Protein AF-A0A959SSU4-F1 (afdb_monomer_lite)

Structure (mmCIF, N/CA/C/O backbone):
data_AF-A0A959SSU4-F1
#
_entry.id   AF-A0A959SSU4-F1
#
loop_
_atom_site.group_PDB
_atom_site.id
_atom_site.type_symbol
_atom_site.label_atom_id
_atom_site.label_alt_id
_atom_site.label_comp_id
_atom_site.label_asym_id
_atom_site.label_entity_id
_atom_site.label_seq_id
_atom_site.pdbx_PDB_ins_code
_atom_site.Cartn_x
_atom_site.Cartn_y
_atom_site.Cartn_z
_atom_site.occupancy
_atom_site.B_iso_or_equiv
_atom_site.auth_seq_id
_atom_site.auth_comp_id
_atom_site.auth_asym_id
_atom_site.auth_atom_id
_atom_site.pdbx_PDB_model_num
ATOM 1 N N . LEU A 1 1 ? 5.690 3.329 11.549 1.00 82.69 1 LEU A N 1
ATOM 2 C CA . LEU A 1 1 ? 6.516 4.274 10.762 1.00 82.69 1 LEU A CA 1
ATOM 3 C C . LEU A 1 1 ? 6.218 5.696 11.199 1.00 82.69 1 LEU A C 1
ATOM 5 O O . LEU A 1 1 ? 5.094 6.138 11.010 1.00 82.69 1 LEU A O 1
ATOM 9 N N . VAL A 1 2 ? 7.199 6.376 11.797 1.00 89.31 2 VAL A N 1
ATOM 10 C CA . VAL A 1 2 ? 7.061 7.749 12.336 1.00 89.31 2 VAL A CA 1
ATOM 11 C C . VAL A 1 2 ? 7.658 8.831 11.428 1.00 89.31 2 VAL A C 1
ATOM 13 O O . VAL A 1 2 ? 7.476 10.021 11.675 1.00 89.31 2 VAL A O 1
ATOM 16 N N . ASN A 1 3 ? 8.327 8.418 10.354 1.00 93.19 3 ASN A N 1
ATOM 17 C CA . ASN A 1 3 ? 8.917 9.290 9.346 1.00 93.19 3 ASN A CA 1
ATOM 18 C C . ASN A 1 3 ? 8.310 8.991 7.979 1.00 93.19 3 ASN A C 1
ATOM 20 O O . ASN A 1 3 ? 7.807 7.888 7.745 1.00 93.19 3 ASN A O 1
ATOM 24 N N . ASP A 1 4 ? 8.396 9.972 7.088 1.00 97.50 4 ASP A N 1
ATOM 25 C CA . ASP A 1 4 ? 8.087 9.763 5.682 1.00 97.50 4 ASP A CA 1
ATOM 26 C C . ASP A 1 4 ? 9.178 8.897 5.062 1.00 97.50 4 ASP A C 1
ATOM 28 O O . ASP A 1 4 ? 10.367 9.178 5.212 1.00 97.50 4 ASP A O 1
ATOM 32 N N . VAL A 1 5 ? 8.778 7.827 4.381 1.00 97.69 5 VAL A N 1
ATOM 33 C CA . VAL A 1 5 ? 9.722 6.869 3.802 1.00 97.69 5 VAL A CA 1
ATOM 34 C C . VAL A 1 5 ? 9.263 6.399 2.429 1.00 97.69 5 VAL A C 1
ATOM 36 O O . VAL A 1 5 ? 8.078 6.425 2.080 1.00 97.69 5 VAL A O 1
ATOM 39 N N . ARG A 1 6 ? 10.236 5.945 1.644 1.00 97.62 6 ARG A N 1
ATOM 40 C CA . ARG A 1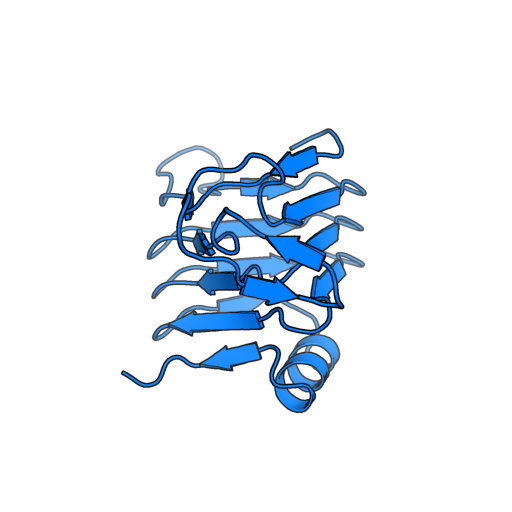 6 ? 10.034 5.269 0.367 1.00 97.62 6 ARG A CA 1
ATOM 41 C C . ARG A 1 6 ? 10.579 3.857 0.486 1.00 97.62 6 ARG A C 1
ATOM 43 O O . ARG A 1 6 ? 11.732 3.684 0.866 1.00 97.62 6 ARG A O 1
ATOM 50 N N . TRP A 1 7 ? 9.758 2.877 0.141 1.00 97.81 7 TRP A N 1
ATOM 51 C CA . TRP A 1 7 ? 10.145 1.478 0.066 1.00 97.81 7 TRP A CA 1
ATOM 52 C C . TRP A 1 7 ? 10.042 0.981 -1.372 1.00 97.81 7 TRP A C 1
ATOM 54 O O . TRP A 1 7 ? 9.069 1.267 -2.073 1.00 97.81 7 TRP A O 1
ATOM 64 N N . CYS A 1 8 ? 11.056 0.233 -1.794 1.00 96.06 8 CYS A N 1
ATOM 65 C CA . CYS A 1 8 ? 11.122 -0.397 -3.104 1.00 96.06 8 CYS A CA 1
ATOM 66 C C . CYS A 1 8 ? 11.873 -1.728 -3.009 1.00 96.06 8 CYS A C 1
ATOM 68 O O . CYS A 1 8 ? 12.952 -1.779 -2.419 1.00 96.06 8 CYS A O 1
ATOM 70 N N . ALA A 1 9 ? 11.305 -2.781 -3.585 1.00 94.12 9 ALA A N 1
ATOM 71 C CA . ALA A 1 9 ? 11.906 -4.106 -3.730 1.00 94.12 9 ALA A CA 1
ATOM 72 C C . ALA A 1 9 ? 11.045 -4.926 -4.698 1.00 94.12 9 ALA A C 1
ATOM 74 O O . ALA A 1 9 ? 9.880 -4.599 -4.892 1.00 94.12 9 ALA A O 1
ATOM 75 N N . ASP A 1 10 ? 11.559 -6.030 -5.238 1.00 91.75 10 ASP A N 1
ATOM 76 C CA . ASP A 1 10 ? 10.747 -6.949 -6.050 1.00 91.75 10 ASP A CA 1
ATOM 77 C C . ASP A 1 10 ? 9.486 -7.409 -5.291 1.00 91.75 10 ASP A C 1
ATOM 79 O O . ASP A 1 10 ? 8.383 -7.451 -5.841 1.00 91.75 10 ASP A O 1
ATOM 83 N N . SER A 1 11 ? 9.639 -7.690 -3.994 1.00 95.56 11 SER A N 1
ATOM 84 C CA . SER A 1 11 ? 8.546 -8.012 -3.082 1.00 95.56 11 SER A CA 1
ATOM 85 C C . SER A 1 11 ? 8.834 -7.488 -1.677 1.00 95.56 11 SER A C 1
ATOM 87 O O . SER A 1 11 ? 9.952 -7.598 -1.175 1.00 95.56 11 SER A O 1
ATOM 89 N N . ILE A 1 12 ? 7.811 -6.938 -1.029 1.00 98.06 12 ILE A N 1
ATOM 90 C CA . ILE A 1 12 ? 7.819 -6.557 0.384 1.00 98.06 12 ILE A CA 1
ATOM 91 C C . ILE A 1 12 ? 6.643 -7.272 1.035 1.00 98.06 12 ILE A C 1
ATOM 93 O O . ILE A 1 12 ? 5.495 -6.977 0.711 1.00 98.06 12 ILE A O 1
ATOM 97 N N . VAL A 1 13 ? 6.919 -8.187 1.963 1.00 98.25 13 VAL A N 1
ATOM 98 C CA . VAL A 1 13 ? 5.890 -9.000 2.623 1.00 98.25 13 VAL A CA 1
ATOM 99 C C . VAL A 1 13 ? 5.756 -8.587 4.080 1.00 98.25 13 VAL A C 1
ATOM 101 O O . VAL A 1 13 ? 6.720 -8.631 4.841 1.00 98.25 13 VAL A O 1
ATOM 104 N N . LEU A 1 14 ? 4.543 -8.209 4.472 1.00 97.19 14 LEU A N 1
ATOM 105 C CA . LEU A 1 14 ? 4.162 -7.948 5.852 1.00 97.19 14 LEU A CA 1
ATOM 106 C C . LEU A 1 14 ? 3.510 -9.206 6.444 1.00 97.19 14 LEU A C 1
ATOM 108 O O . LEU A 1 14 ? 2.379 -9.528 6.060 1.00 97.19 14 LEU A O 1
ATOM 112 N N . PRO A 1 15 ? 4.195 -9.936 7.345 1.00 96.00 15 PRO A N 1
ATOM 113 C CA . PRO A 1 15 ? 3.653 -11.145 7.954 1.00 96.00 15 PRO A CA 1
ATOM 114 C C . PRO A 1 15 ? 2.607 -10.811 9.020 1.00 96.00 15 PRO A C 1
ATOM 116 O O . PRO A 1 15 ? 2.613 -9.726 9.602 1.00 96.00 15 PRO A O 1
ATOM 119 N N . ALA A 1 16 ? 1.735 -11.768 9.333 1.00 93.69 16 ALA A N 1
ATOM 120 C CA . ALA A 1 16 ? 0.868 -11.649 10.499 1.00 93.69 16 ALA A CA 1
ATOM 121 C C . ALA A 1 16 ? 1.722 -11.663 11.776 1.00 93.69 16 ALA A C 1
ATOM 123 O O . ALA A 1 16 ? 2.507 -12.587 11.997 1.00 93.69 16 ALA A O 1
ATOM 124 N N . LEU A 1 17 ? 1.571 -10.642 12.621 1.00 90.75 17 LEU A N 1
ATOM 125 C CA . LEU A 1 17 ? 2.301 -10.546 13.882 1.00 90.75 17 LEU A CA 1
ATOM 126 C C . LEU A 1 17 ? 1.411 -10.998 15.040 1.00 90.75 17 LEU A C 1
ATOM 128 O O . LEU A 1 17 ? 0.313 -10.482 15.237 1.00 90.75 17 LEU A O 1
ATOM 132 N N . ARG A 1 18 ? 1.912 -11.942 15.839 1.00 71.31 18 ARG A N 1
ATOM 133 C CA . ARG A 1 18 ? 1.297 -12.365 17.103 1.00 71.31 18 ARG A CA 1
ATOM 134 C C . ARG A 1 18 ? 1.971 -11.577 18.235 1.00 71.31 18 ARG A C 1
ATOM 136 O O . ARG A 1 18 ? 3.078 -11.916 18.632 1.00 71.31 18 ARG A O 1
ATOM 143 N N . GLY A 1 19 ? 1.368 -10.476 18.694 1.00 65.38 19 GLY A N 1
ATOM 144 C CA . GLY A 1 19 ? 1.968 -9.589 19.710 1.00 65.38 19 GLY A CA 1
ATOM 145 C C . GLY A 1 19 ? 1.195 -8.282 19.939 1.00 65.38 19 GLY A C 1
ATOM 146 O O . GLY A 1 19 ? 0.111 -8.104 19.386 1.00 65.38 19 GLY A O 1
ATOM 147 N N . TYR A 1 20 ? 1.732 -7.360 20.757 1.00 48.59 20 TYR A N 1
ATOM 148 C CA . TYR A 1 20 ? 1.047 -6.116 21.163 1.00 48.59 20 TYR A CA 1
ATOM 149 C C . TYR A 1 20 ? 0.549 -5.310 19.947 1.00 48.59 20 TYR A C 1
ATOM 151 O O . TYR A 1 20 ? 1.332 -4.878 19.104 1.00 48.59 20 TYR A O 1
ATOM 159 N N . ARG A 1 21 ? -0.780 -5.128 19.879 1.00 65.94 21 ARG A N 1
ATOM 160 C CA . ARG A 1 21 ? -1.587 -4.537 18.785 1.00 65.94 21 ARG A CA 1
ATOM 161 C C . ARG A 1 21 ? -1.718 -5.341 17.481 1.00 65.94 21 ARG A C 1
ATOM 163 O O . ARG A 1 21 ? -2.452 -4.887 16.608 1.00 65.94 21 ARG A O 1
ATOM 170 N N . GLY A 1 22 ? -1.059 -6.495 17.328 1.00 80.31 22 GLY A N 1
ATOM 171 C CA . GLY A 1 22 ? -1.278 -7.455 16.224 1.00 80.31 22 GLY A CA 1
ATOM 172 C C . GLY A 1 22 ? -1.124 -6.901 14.798 1.00 80.31 22 GLY A C 1
ATOM 173 O O . GLY A 1 22 ? -1.555 -7.524 13.831 1.00 80.31 22 GLY A O 1
ATOM 174 N N . THR A 1 23 ? -0.541 -5.710 14.653 1.00 91.31 23 THR A N 1
ATOM 175 C CA . THR A 1 23 ? -0.504 -4.965 13.394 1.00 91.31 23 THR A CA 1
ATOM 176 C C . THR A 1 23 ? 0.872 -5.125 12.759 1.00 91.31 23 THR A C 1
ATOM 178 O O . THR A 1 23 ? 1.874 -4.751 13.362 1.00 91.31 23 THR A O 1
ATOM 181 N N . ALA A 1 24 ? 0.923 -5.642 11.533 1.00 94.31 24 ALA A N 1
ATOM 182 C CA . ALA A 1 24 ? 2.158 -5.843 10.777 1.00 94.31 24 ALA A CA 1
ATOM 183 C C . ALA A 1 24 ? 2.815 -4.520 10.356 1.00 94.31 24 ALA A C 1
ATOM 185 O O . ALA A 1 24 ? 4.035 -4.427 10.238 1.00 94.31 24 ALA A O 1
ATOM 186 N N . LEU A 1 25 ? 2.005 -3.479 10.143 1.00 95.56 25 LEU A N 1
ATOM 187 C CA . LEU A 1 25 ? 2.477 -2.128 9.868 1.00 95.56 25 LEU A CA 1
ATOM 188 C C . LEU A 1 25 ? 1.481 -1.076 10.355 1.00 95.56 25 LEU A C 1
ATOM 190 O O . LEU A 1 25 ? 0.337 -1.039 9.904 1.00 95.56 25 LEU A O 1
ATOM 194 N N . THR A 1 26 ? 1.960 -0.146 11.176 1.00 96.69 26 THR A N 1
ATOM 195 C CA . THR A 1 26 ? 1.251 1.103 11.476 1.00 96.69 26 THR A CA 1
ATOM 196 C C . THR A 1 26 ? 1.978 2.270 10.821 1.00 96.69 26 THR A C 1
ATOM 198 O O . THR A 1 26 ? 3.152 2.523 11.118 1.00 96.69 26 THR A O 1
ATOM 201 N N . LEU A 1 27 ? 1.302 2.999 9.933 1.00 97.06 27 LEU A N 1
ATOM 202 C CA . LEU A 1 27 ? 1.779 4.283 9.421 1.00 97.06 27 LEU A CA 1
ATOM 203 C C . LEU A 1 27 ? 1.240 5.393 10.321 1.00 97.06 27 LEU A C 1
ATOM 205 O O . LEU A 1 27 ? 0.025 5.578 10.390 1.00 97.06 27 LEU A O 1
ATOM 209 N N . ALA A 1 28 ? 2.146 6.088 11.013 1.00 97.75 28 ALA A N 1
ATOM 210 C CA . ALA A 1 28 ? 1.776 7.054 12.036 1.00 97.75 28 ALA A CA 1
ATOM 211 C C . ALA A 1 28 ? 1.058 8.276 11.450 1.00 97.75 28 ALA A C 1
ATOM 213 O O . ALA A 1 28 ? 1.167 8.571 10.253 1.00 97.75 28 ALA A O 1
ATOM 214 N N . GLU A 1 29 ? 0.350 9.006 12.311 1.00 98.06 29 GLU A N 1
ATOM 215 C CA . GLU A 1 29 ? -0.425 10.177 11.914 1.00 98.06 29 GLU A CA 1
ATOM 216 C C . GLU A 1 29 ? 0.365 11.150 11.023 1.00 98.06 29 GLU A C 1
ATOM 218 O O . GLU A 1 29 ? 1.474 11.592 11.329 1.00 98.06 29 GLU A O 1
ATOM 223 N N . GLY A 1 30 ? -0.261 11.519 9.902 1.00 97.75 30 GLY A N 1
ATOM 224 C CA . GLY A 1 30 ? 0.263 12.507 8.961 1.00 97.75 30 GLY A CA 1
ATOM 225 C C . GLY A 1 30 ? 1.488 12.055 8.166 1.00 97.75 30 GLY A C 1
ATOM 226 O O . GLY A 1 30 ? 1.967 12.835 7.346 1.00 97.75 30 GLY A O 1
ATOM 227 N N . LYS A 1 31 ? 1.979 10.826 8.368 1.00 98.50 31 LYS A N 1
ATOM 228 C CA . LYS A 1 31 ? 3.156 10.303 7.670 1.00 98.50 31 LYS A CA 1
ATOM 229 C C . LYS A 1 31 ? 2.806 9.659 6.345 1.00 98.50 31 LYS A C 1
ATOM 231 O O . LYS A 1 31 ? 1.692 9.173 6.139 1.00 98.50 31 LYS A O 1
ATOM 236 N N . THR A 1 32 ? 3.784 9.648 5.451 1.00 98.69 32 THR A N 1
ATOM 237 C CA . THR A 1 32 ? 3.663 9.111 4.101 1.00 98.69 32 THR A CA 1
ATOM 238 C C . THR A 1 32 ? 4.580 7.911 3.904 1.00 98.69 32 THR A C 1
ATOM 240 O O . THR A 1 32 ? 5.795 8.015 4.048 1.00 98.69 32 THR A O 1
ATOM 243 N N . LEU A 1 33 ? 4.000 6.785 3.491 1.00 98.62 33 LEU A N 1
ATOM 244 C CA . LEU A 1 33 ? 4.734 5.655 2.931 1.00 98.62 33 LEU A CA 1
ATOM 245 C C . LEU A 1 33 ? 4.514 5.633 1.420 1.00 98.62 33 LEU A C 1
ATOM 247 O O . LEU A 1 33 ? 3.378 5.529 0.950 1.00 98.62 33 LEU A O 1
ATOM 251 N N . LYS A 1 34 ? 5.604 5.723 0.661 1.00 98.69 34 LYS A N 1
ATOM 252 C CA . LYS A 1 34 ? 5.603 5.519 -0.789 1.00 98.69 34 LYS A CA 1
ATOM 253 C C . LYS A 1 34 ? 6.097 4.113 -1.089 1.00 98.69 34 LYS A C 1
ATOM 255 O O . LYS A 1 34 ? 7.239 3.795 -0.773 1.00 98.69 34 LYS A O 1
ATOM 260 N N . ILE A 1 35 ? 5.254 3.307 -1.716 1.00 98.50 35 ILE A N 1
ATOM 261 C CA . ILE A 1 35 ? 5.658 2.062 -2.359 1.00 98.50 35 ILE A CA 1
ATOM 262 C C . ILE A 1 35 ? 5.942 2.388 -3.813 1.00 98.50 35 ILE A C 1
ATOM 264 O O . ILE A 1 35 ? 5.090 2.936 -4.520 1.00 98.50 35 ILE A O 1
ATOM 268 N N . ASP A 1 36 ? 7.162 2.101 -4.231 1.00 96.44 36 ASP A N 1
ATOM 269 C CA . ASP A 1 36 ? 7.673 2.560 -5.507 1.00 96.44 36 ASP A CA 1
ATOM 270 C C . ASP A 1 36 ? 8.575 1.515 -6.158 1.00 96.44 36 ASP A C 1
ATOM 272 O O . ASP A 1 36 ? 9.100 0.632 -5.488 1.00 96.44 36 ASP A O 1
ATOM 276 N N . ARG A 1 37 ? 8.787 1.637 -7.462 1.00 93.44 37 ARG A N 1
ATOM 277 C CA . ARG A 1 37 ? 9.700 0.816 -8.249 1.00 93.44 37 ARG A CA 1
ATOM 278 C C . ARG A 1 37 ? 11.154 1.227 -8.001 1.00 93.44 37 ARG A C 1
ATOM 280 O O . ARG A 1 37 ? 11.468 2.416 -7.879 1.00 93.44 37 ARG A O 1
ATOM 287 N N . SER A 1 38 ? 12.055 0.249 -7.905 1.00 91.25 38 SER A N 1
ATOM 288 C CA . SER A 1 38 ? 13.474 0.520 -7.643 1.00 91.25 38 SER A CA 1
ATOM 289 C C . SER A 1 38 ? 14.124 1.241 -8.826 1.00 91.25 38 SER A C 1
ATOM 291 O O . SER A 1 38 ? 13.926 0.871 -9.978 1.00 91.25 38 SER A O 1
ATOM 293 N N . GLY A 1 39 ? 14.922 2.273 -8.551 1.00 88.38 39 GLY A N 1
ATOM 294 C CA . GLY A 1 39 ? 15.737 2.921 -9.586 1.00 88.38 39 GLY A CA 1
ATOM 295 C C . GLY A 1 39 ? 17.024 2.156 -9.901 1.00 88.38 39 GLY A C 1
ATOM 296 O O . GLY A 1 39 ? 17.645 2.416 -10.926 1.00 88.38 39 GLY A O 1
ATOM 297 N N . THR A 1 40 ? 17.419 1.230 -9.027 1.00 87.31 40 THR A N 1
ATOM 298 C CA . THR A 1 40 ? 18.626 0.426 -9.200 1.00 87.31 40 THR A CA 1
ATOM 299 C C . THR A 1 40 ? 18.365 -0.655 -10.247 1.00 87.31 40 THR A C 1
ATOM 301 O O . THR A 1 40 ? 17.385 -1.391 -10.101 1.00 87.31 40 THR A O 1
ATOM 304 N N . PRO A 1 41 ? 19.208 -0.775 -11.284 1.00 84.38 41 PRO A N 1
ATOM 305 C CA . PRO A 1 41 ? 19.069 -1.830 -12.276 1.00 84.38 41 PRO A CA 1
ATOM 306 C C . PRO A 1 41 ? 19.380 -3.189 -11.641 1.00 84.38 41 PRO A C 1
ATOM 308 O O . PRO A 1 41 ? 20.494 -3.424 -11.183 1.00 84.38 41 PRO A O 1
ATOM 311 N N . THR A 1 42 ? 18.386 -4.075 -11.595 1.00 84.44 42 THR A N 1
ATOM 312 C CA . THR A 1 42 ? 18.516 -5.459 -11.101 1.00 84.44 42 THR A CA 1
ATOM 313 C C . THR A 1 42 ? 18.301 -6.497 -12.204 1.00 84.44 42 THR A C 1
ATOM 315 O O . THR A 1 42 ? 18.547 -7.681 -11.993 1.00 84.44 42 THR A O 1
ATOM 318 N N . ARG A 1 43 ? 17.879 -6.065 -13.399 1.00 80.12 43 ARG A N 1
ATOM 319 C CA . ARG A 1 43 ? 17.685 -6.884 -14.600 1.00 80.12 43 ARG A CA 1
ATOM 320 C C . ARG A 1 43 ? 18.349 -6.206 -15.793 1.00 80.12 43 ARG A C 1
ATOM 322 O O . ARG A 1 43 ? 18.123 -5.027 -16.041 1.00 80.12 43 ARG A O 1
ATOM 329 N N . MET A 1 44 ? 19.145 -6.962 -16.547 1.00 74.00 44 MET A N 1
ATOM 330 C CA . MET A 1 44 ? 19.901 -6.432 -17.694 1.00 74.00 44 MET A CA 1
ATOM 331 C C . MET A 1 44 ? 19.133 -6.510 -19.023 1.00 74.00 44 MET A C 1
ATOM 333 O O . MET A 1 44 ? 19.434 -5.750 -19.937 1.00 74.00 44 MET A O 1
ATOM 337 N N . ALA A 1 45 ? 18.140 -7.401 -19.131 1.00 68.12 45 ALA A N 1
ATOM 338 C CA . ALA A 1 45 ? 17.440 -7.694 -20.389 1.00 68.12 45 ALA A CA 1
ATOM 339 C C . ALA A 1 45 ? 15.957 -7.270 -20.416 1.00 68.12 45 ALA A C 1
ATOM 341 O O . ALA A 1 45 ? 15.346 -7.258 -21.480 1.00 68.12 45 ALA A O 1
ATOM 342 N N . GLU A 1 46 ? 15.373 -6.880 -19.281 1.00 62.88 46 GLU A N 1
ATOM 343 C CA . GLU A 1 46 ? 13.959 -6.494 -19.202 1.00 62.88 46 GLU A CA 1
ATOM 344 C C . GLU A 1 46 ? 13.828 -4.984 -19.019 1.00 62.88 46 GLU A C 1
ATOM 346 O O . GLU A 1 4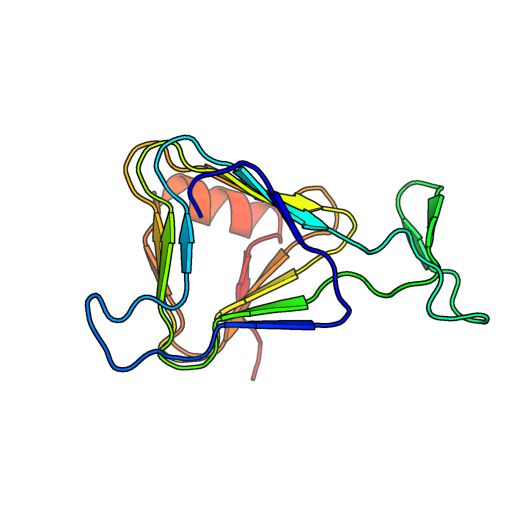6 ? 13.833 -4.473 -17.900 1.00 62.88 46 GLU A O 1
ATOM 351 N N . GLN A 1 47 ? 13.726 -4.273 -20.141 1.00 65.38 47 GLN A N 1
ATOM 352 C CA . GLN A 1 47 ? 13.359 -2.862 -20.154 1.00 65.38 47 GLN A CA 1
ATOM 353 C C . GLN A 1 47 ? 11.843 -2.743 -20.274 1.00 65.38 47 GLN A C 1
ATOM 355 O O . GLN A 1 47 ? 11.293 -2.716 -21.375 1.00 65.38 47 GLN A O 1
ATOM 360 N N . GLU A 1 48 ? 11.149 -2.633 -19.146 1.00 74.00 48 GLU A N 1
ATOM 361 C CA . GLU A 1 48 ? 9.778 -2.134 -19.197 1.00 74.00 48 GLU A CA 1
ATOM 362 C C . GLU A 1 48 ? 9.804 -0.614 -19.349 1.00 74.00 48 GLU A C 1
ATOM 364 O O . GLU A 1 48 ? 10.554 0.093 -18.669 1.00 74.00 48 GLU A O 1
ATOM 369 N N . LYS A 1 49 ? 8.958 -0.099 -20.241 1.00 74.31 49 LYS A N 1
ATOM 370 C CA . LYS A 1 49 ? 8.727 1.338 -20.376 1.00 74.31 49 LYS A CA 1
ATOM 371 C C . LYS A 1 49 ? 7.484 1.708 -19.580 1.00 74.31 49 LYS A C 1
ATOM 373 O O . LYS A 1 49 ? 6.393 1.249 -19.899 1.00 74.31 49 LYS A O 1
ATOM 378 N N . ASP A 1 50 ? 7.648 2.576 -18.591 1.00 74.06 50 ASP A N 1
ATOM 379 C CA . ASP A 1 50 ? 6.541 3.195 -17.858 1.00 74.06 50 ASP A CA 1
ATOM 380 C C . ASP A 1 50 ? 6.673 4.716 -17.966 1.00 74.06 50 ASP A C 1
ATOM 382 O O . ASP A 1 50 ? 7.728 5.278 -17.666 1.00 74.06 50 ASP A O 1
ATOM 386 N N . HIS A 1 51 ? 5.628 5.382 -18.465 1.00 71.19 51 HIS A N 1
ATOM 387 C CA . HIS A 1 51 ? 5.608 6.831 -18.713 1.00 71.19 51 HIS A CA 1
ATOM 388 C C . HIS A 1 51 ? 6.843 7.377 -19.470 1.00 71.19 51 HIS A C 1
ATOM 390 O O . HIS A 1 51 ? 7.341 8.461 -19.177 1.00 71.19 51 HIS A O 1
ATOM 396 N N . GLY A 1 52 ? 7.353 6.624 -20.451 1.00 74.69 52 GLY A N 1
ATOM 397 C CA . GLY A 1 52 ? 8.514 7.021 -21.261 1.00 74.69 52 GLY A CA 1
ATOM 398 C C . GLY A 1 52 ? 9.875 6.820 -20.582 1.00 74.69 52 GLY A C 1
ATOM 399 O O . GLY A 1 52 ? 10.903 7.038 -21.219 1.00 74.69 52 GLY A O 1
ATOM 400 N N . LYS A 1 53 ? 9.906 6.351 -19.330 1.00 82.12 53 LYS A N 1
ATOM 401 C CA . LYS A 1 53 ? 11.129 5.970 -18.621 1.00 82.12 53 LYS A CA 1
ATOM 402 C C . LYS A 1 53 ? 11.357 4.463 -18.738 1.00 82.12 53 LYS A C 1
ATOM 404 O O . LYS A 1 53 ? 10.445 3.675 -18.490 1.00 82.12 53 LYS A O 1
ATOM 409 N N . ALA A 1 54 ? 12.579 4.072 -19.097 1.00 84.31 54 ALA A N 1
ATOM 410 C CA . ALA A 1 54 ? 13.006 2.679 -19.042 1.00 84.31 54 ALA A CA 1
ATOM 411 C C . ALA A 1 54 ? 13.304 2.280 -17.593 1.00 84.31 54 ALA A C 1
ATOM 413 O O . ALA A 1 54 ? 14.003 2.996 -16.868 1.00 84.31 54 ALA A O 1
ATOM 414 N N . TRP A 1 55 ? 12.781 1.131 -17.186 1.00 86.25 55 TRP A N 1
ATOM 415 C CA . TRP A 1 55 ? 13.032 0.535 -15.885 1.00 86.25 55 TRP A CA 1
ATOM 416 C C . TRP A 1 55 ? 13.712 -0.817 -16.039 1.00 86.25 55 TRP A C 1
ATOM 418 O O . TRP A 1 55 ? 13.347 -1.606 -16.901 1.00 86.25 55 TRP A O 1
ATOM 428 N N . PHE A 1 56 ? 14.664 -1.070 -15.146 1.00 88.75 56 PHE A N 1
ATOM 429 C CA . PHE A 1 56 ? 15.513 -2.266 -15.112 1.00 88.75 56 PHE A CA 1
ATOM 430 C C . PHE A 1 56 ? 15.313 -3.071 -13.820 1.00 88.75 56 PHE A C 1
ATOM 432 O O . PHE A 1 56 ? 16.167 -3.842 -13.401 1.00 88.75 56 PHE A O 1
ATOM 439 N N . SER A 1 57 ? 14.208 -2.828 -13.131 1.00 90.12 57 SER A N 1
ATOM 440 C CA . SER A 1 57 ? 13.755 -3.529 -11.929 1.00 90.12 57 SER A CA 1
ATOM 441 C C . SER A 1 57 ? 12.265 -3.787 -12.106 1.00 90.12 57 SER A C 1
ATOM 443 O O . SER A 1 57 ? 11.643 -3.001 -12.810 1.00 90.12 57 SER A O 1
ATOM 445 N N . PRO A 1 58 ? 11.644 -4.821 -11.535 1.00 91.19 58 PRO A N 1
ATOM 446 C CA . PRO A 1 58 ? 10.193 -4.984 -11.616 1.00 91.19 58 PRO A CA 1
ATOM 447 C C . PRO A 1 58 ? 9.457 -3.947 -10.743 1.00 91.19 58 PRO A C 1
ATOM 449 O O . PRO A 1 58 ? 10.043 -3.411 -9.797 1.00 91.19 58 PRO A O 1
ATOM 452 N N . PRO A 1 59 ? 8.167 -3.664 -11.005 1.00 94.25 59 PRO A N 1
ATOM 453 C CA . PRO A 1 59 ? 7.329 -2.928 -10.062 1.00 94.25 59 PRO A CA 1
ATOM 454 C C . PRO A 1 59 ? 7.262 -3.624 -8.696 1.00 94.25 59 PRO A C 1
ATOM 456 O O . PRO A 1 59 ? 7.216 -4.853 -8.621 1.00 94.25 59 PRO A O 1
ATOM 459 N N . THR A 1 60 ? 7.213 -2.844 -7.613 1.00 96.94 60 THR A N 1
ATOM 460 C CA . THR A 1 60 ? 7.190 -3.411 -6.258 1.00 96.94 60 THR A CA 1
ATOM 461 C C . THR A 1 60 ? 5.855 -4.087 -5.974 1.00 96.94 60 THR A C 1
ATOM 463 O O . THR A 1 60 ? 4.797 -3.459 -6.083 1.00 96.94 60 THR A O 1
ATOM 466 N N . ARG A 1 61 ? 5.899 -5.344 -5.520 1.00 98.00 61 ARG A N 1
ATOM 467 C CA . ARG A 1 61 ? 4.738 -6.037 -4.947 1.00 98.00 61 ARG A CA 1
ATOM 468 C C . ARG A 1 61 ? 4.734 -5.872 -3.434 1.00 98.00 61 ARG A C 1
ATOM 470 O O . ARG A 1 61 ? 5.551 -6.461 -2.733 1.00 98.00 61 ARG A O 1
ATOM 477 N N . PHE A 1 62 ? 3.811 -5.072 -2.921 1.00 98.62 62 PHE A N 1
ATOM 478 C CA . PHE A 1 62 ? 3.615 -4.888 -1.490 1.00 98.62 62 PHE A CA 1
ATOM 479 C C . PHE A 1 62 ? 2.504 -5.811 -0.999 1.00 98.62 62 PHE A C 1
ATOM 481 O O . PHE A 1 62 ? 1.349 -5.678 -1.393 1.00 98.62 62 PHE A O 1
ATOM 488 N N . ILE A 1 63 ? 2.858 -6.783 -0.168 1.00 98.75 63 ILE A N 1
ATOM 489 C CA . ILE A 1 63 ? 2.000 -7.902 0.205 1.00 98.75 63 ILE A CA 1
ATOM 490 C C . ILE A 1 63 ? 1.673 -7.805 1.689 1.00 98.75 63 ILE A C 1
ATOM 492 O O . ILE A 1 63 ? 2.564 -7.819 2.536 1.00 98.75 63 ILE A O 1
ATOM 496 N N . VAL A 1 64 ? 0.385 -7.767 2.008 1.00 98.31 64 VAL A N 1
ATOM 497 C CA . VAL A 1 64 ? -0.123 -7.997 3.359 1.00 98.31 64 VAL A CA 1
ATOM 498 C C . VAL A 1 64 ? -0.548 -9.456 3.418 1.00 98.31 64 VAL A C 1
ATOM 500 O O . VAL A 1 64 ? -1.513 -9.846 2.759 1.00 98.31 64 VAL A O 1
ATOM 503 N N . ALA A 1 65 ? 0.232 -10.266 4.135 1.00 97.75 65 ALA A N 1
ATOM 504 C CA . ALA A 1 65 ? 0.048 -11.710 4.190 1.00 97.75 65 ALA A CA 1
ATOM 505 C C . ALA A 1 65 ? -1.290 -12.094 4.838 1.00 97.75 65 ALA A C 1
ATOM 507 O O . ALA A 1 65 ? -1.955 -11.273 5.474 1.00 97.75 65 ALA A O 1
ATOM 508 N N . ALA A 1 66 ? -1.676 -13.362 4.692 1.00 96.56 66 ALA A N 1
ATOM 509 C CA . ALA A 1 66 ? -2.933 -13.858 5.232 1.00 96.56 66 ALA A CA 1
ATOM 510 C C . ALA A 1 66 ? -3.059 -13.576 6.741 1.00 96.56 66 ALA A C 1
ATOM 512 O O . ALA A 1 66 ? -2.120 -13.797 7.508 1.00 96.56 66 ALA A O 1
ATOM 513 N N . GLY A 1 67 ? -4.213 -13.045 7.150 1.00 95.44 67 GLY A N 1
ATOM 514 C CA . GLY A 1 67 ? -4.488 -12.651 8.537 1.00 95.44 67 GLY A CA 1
ATOM 515 C C . GLY A 1 67 ? -3.685 -11.454 9.068 1.00 95.44 67 GLY A C 1
ATOM 516 O O . GLY A 1 67 ? -3.837 -11.101 10.236 1.00 95.44 67 GLY A O 1
ATOM 517 N N . ALA A 1 68 ? -2.822 -10.824 8.264 1.00 96.75 68 ALA A N 1
ATOM 518 C CA . ALA A 1 68 ? -2.042 -9.670 8.699 1.00 96.75 68 ALA A CA 1
ATOM 519 C C . ALA A 1 68 ? -2.862 -8.373 8.633 1.00 96.75 68 ALA A C 1
ATOM 521 O O . ALA A 1 68 ? -3.746 -8.204 7.791 1.00 96.75 68 ALA A O 1
ATOM 522 N N . GLN A 1 69 ? -2.534 -7.423 9.506 1.00 96.62 69 GLN A N 1
ATOM 523 C CA . GLN A 1 69 ? -3.222 -6.137 9.582 1.00 96.62 69 GLN A CA 1
ATOM 524 C C . GLN A 1 69 ? -2.270 -4.972 9.307 1.00 96.62 69 GLN A C 1
ATOM 526 O O . GLN A 1 69 ? -1.155 -4.926 9.828 1.00 96.62 69 GLN A O 1
ATOM 531 N N . VAL A 1 70 ? -2.740 -3.995 8.533 1.00 97.38 70 VAL A N 1
ATOM 532 C CA . VAL A 1 70 ? -2.084 -2.701 8.314 1.00 97.38 70 VAL A CA 1
ATOM 533 C C . VAL A 1 70 ? -3.018 -1.583 8.754 1.00 97.38 70 VAL A C 1
ATOM 535 O O . VAL A 1 70 ? -4.199 -1.577 8.406 1.00 97.38 70 VAL A O 1
ATOM 538 N N . VAL A 1 71 ? -2.485 -0.610 9.492 1.00 97.62 71 VAL A N 1
ATOM 539 C CA . VAL A 1 71 ? -3.229 0.566 9.957 1.00 97.62 71 VAL A CA 1
ATOM 540 C C . VAL A 1 71 ? -2.601 1.834 9.391 1.00 97.62 71 VAL A C 1
ATOM 542 O O . VAL A 1 71 ? -1.410 2.092 9.571 1.00 97.62 71 VAL A O 1
ATOM 545 N N . LEU A 1 72 ? -3.420 2.647 8.725 1.00 98.19 72 LEU A N 1
ATOM 546 C CA . LEU A 1 72 ? -3.090 4.025 8.377 1.00 98.19 72 LEU A CA 1
ATOM 547 C C . LEU A 1 72 ? -3.774 4.944 9.386 1.00 98.19 72 LEU A C 1
ATOM 549 O O . LEU A 1 72 ? -4.996 5.113 9.335 1.00 98.19 72 LEU A O 1
ATOM 553 N N . GLU A 1 73 ? -2.989 5.532 10.286 1.00 98.06 73 GLU A N 1
ATOM 554 C CA . GLU A 1 73 ? -3.506 6.459 11.289 1.00 98.06 73 GLU A CA 1
ATOM 555 C C . GLU A 1 73 ? -4.052 7.744 10.649 1.00 98.06 73 GLU A C 1
ATOM 557 O O . GLU A 1 73 ? -3.943 7.998 9.441 1.00 98.06 73 GLU A O 1
ATOM 562 N N . ARG A 1 74 ? -4.677 8.588 11.471 1.00 98.06 74 ARG A N 1
ATOM 563 C CA . ARG A 1 74 ? -5.250 9.868 11.053 1.00 98.06 74 ARG A CA 1
ATOM 564 C C . ARG A 1 74 ? -4.322 10.639 10.104 1.00 98.06 74 ARG A C 1
ATOM 566 O O . ARG A 1 74 ? -3.151 10.850 10.383 1.00 98.06 74 ARG A O 1
ATOM 573 N N . LYS A 1 75 ? -4.856 11.106 8.969 1.00 98.19 75 LYS A N 1
ATOM 574 C CA . LYS A 1 75 ? -4.115 11.853 7.919 1.00 98.19 75 LYS A CA 1
ATOM 575 C C . LYS A 1 75 ? -2.908 11.128 7.291 1.00 98.19 75 LYS A C 1
ATOM 577 O O . LYS A 1 75 ? -2.286 11.723 6.413 1.00 98.19 75 LYS A O 1
ATOM 582 N N . ALA A 1 76 ? -2.587 9.895 7.681 1.00 98.56 76 ALA A N 1
ATOM 583 C CA . ALA A 1 76 ? -1.505 9.131 7.075 1.00 98.56 76 ALA A CA 1
ATOM 584 C C . ALA A 1 76 ? -1.781 8.874 5.586 1.00 98.56 76 ALA A C 1
ATOM 586 O O . ALA A 1 76 ? -2.938 8.848 5.147 1.00 98.56 76 ALA A O 1
ATOM 587 N N . LYS A 1 77 ? -0.726 8.694 4.793 1.00 98.62 77 LYS A N 1
ATOM 588 C CA . LYS A 1 77 ? -0.816 8.528 3.341 1.00 98.62 77 LYS A CA 1
ATOM 589 C C . LYS A 1 77 ? -0.026 7.310 2.872 1.00 98.62 77 LYS A C 1
ATOM 591 O O . LYS A 1 77 ? 1.195 7.297 2.952 1.00 98.62 77 LYS A O 1
ATOM 596 N N . LEU A 1 78 ? -0.717 6.334 2.292 1.00 98.56 78 LEU A N 1
ATOM 597 C CA . LEU A 1 78 ? -0.086 5.272 1.509 1.00 98.56 78 LEU A CA 1
ATOM 598 C C . LEU A 1 78 ? -0.165 5.635 0.023 1.00 98.56 78 LEU A C 1
ATOM 600 O O . LEU A 1 78 ? -1.257 5.899 -0.489 1.00 98.56 78 LEU A O 1
ATOM 604 N N . GLN A 1 79 ? 0.979 5.667 -0.659 1.00 98.56 79 GLN A N 1
ATOM 605 C CA . GLN A 1 79 ? 1.059 5.910 -2.101 1.00 98.56 79 GLN A CA 1
ATOM 606 C C . GLN A 1 79 ? 1.629 4.696 -2.830 1.00 98.56 79 GLN A C 1
ATOM 608 O O . GLN A 1 79 ? 2.667 4.191 -2.413 1.00 98.56 79 GLN A O 1
ATOM 613 N N . LEU A 1 80 ? 1.000 4.285 -3.934 1.00 98.31 80 LEU A N 1
ATOM 614 C CA . LEU A 1 80 ? 1.587 3.335 -4.886 1.00 98.31 80 LEU A CA 1
ATOM 615 C C . LEU A 1 80 ? 1.983 4.070 -6.168 1.00 98.31 80 LEU A C 1
ATOM 617 O O . LEU A 1 80 ? 1.147 4.762 -6.763 1.00 98.31 80 LEU A O 1
ATOM 621 N N . LEU A 1 81 ? 3.230 3.888 -6.600 1.00 96.56 81 LEU A N 1
ATOM 622 C CA . LEU A 1 81 ? 3.840 4.563 -7.749 1.00 96.56 81 LEU A CA 1
ATOM 623 C C . LEU A 1 81 ? 4.405 3.560 -8.771 1.00 96.56 81 LEU A C 1
ATOM 625 O O . LEU A 1 81 ? 4.714 2.422 -8.420 1.00 96.56 81 LEU A O 1
ATOM 629 N N . HIS A 1 82 ? 4.542 4.003 -10.026 1.00 94.81 82 HIS A N 1
ATOM 630 C CA . HIS A 1 82 ? 5.254 3.315 -11.120 1.00 94.81 82 HIS A CA 1
ATOM 631 C C . HIS A 1 82 ? 4.928 1.817 -11.262 1.00 94.81 82 HIS A C 1
ATOM 633 O O . HIS A 1 82 ? 5.802 0.955 -11.163 1.00 94.81 82 HIS A O 1
ATOM 639 N N . GLY A 1 83 ? 3.639 1.504 -11.416 1.00 94.19 83 GLY A N 1
ATOM 640 C CA . GLY A 1 83 ? 3.151 0.130 -11.587 1.00 94.19 83 GLY A CA 1
ATOM 641 C C . GLY A 1 83 ? 3.160 -0.741 -10.325 1.00 94.19 83 GLY A C 1
ATOM 642 O O . GLY A 1 83 ? 2.763 -1.896 -10.401 1.00 94.19 83 GLY A O 1
ATOM 643 N N . SER A 1 84 ? 3.596 -0.223 -9.169 1.00 96.94 84 SER A N 1
ATOM 644 C CA . SER A 1 84 ? 3.609 -0.994 -7.919 1.00 96.94 84 SER A CA 1
ATOM 645 C C . SER A 1 84 ? 2.201 -1.424 -7.496 1.00 96.94 84 SER A C 1
ATOM 647 O O . SER A 1 84 ? 1.216 -0.712 -7.720 1.00 96.94 84 SER A O 1
ATOM 649 N N . GLU A 1 85 ? 2.111 -2.568 -6.826 1.00 98.19 85 GLU A N 1
ATOM 650 C CA . GLU A 1 85 ? 0.845 -3.211 -6.471 1.00 98.19 85 GLU 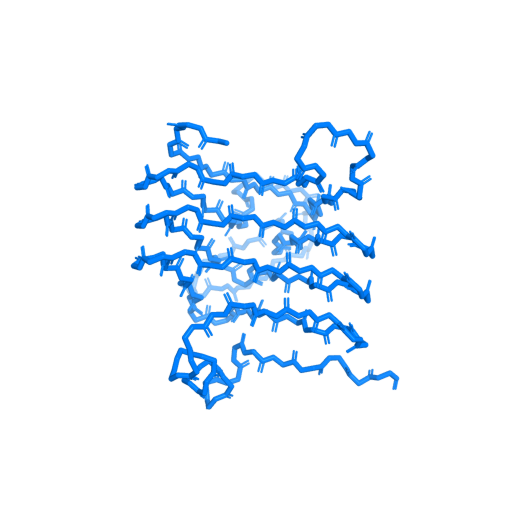A CA 1
ATOM 651 C C . GLU A 1 85 ? 0.751 -3.465 -4.967 1.00 98.19 85 GLU A C 1
ATOM 653 O O . GLU A 1 85 ? 1.745 -3.781 -4.316 1.00 98.19 85 GLU A O 1
ATOM 658 N N . LEU A 1 86 ? -0.459 -3.345 -4.414 1.00 98.62 86 LEU A N 1
ATOM 659 C CA . LEU A 1 86 ? -0.778 -3.759 -3.047 1.00 98.62 86 LEU A CA 1
ATOM 660 C C . LEU A 1 86 ? -1.655 -5.007 -3.087 1.00 98.62 86 LEU A C 1
ATOM 662 O O . LEU A 1 86 ? -2.783 -4.945 -3.564 1.00 98.62 86 LEU A O 1
ATOM 666 N N . HIS A 1 87 ? -1.173 -6.114 -2.539 1.00 98.69 87 HIS A N 1
ATOM 667 C CA . HIS A 1 87 ? -1.929 -7.353 -2.407 1.00 98.69 87 HIS A CA 1
ATOM 668 C C . HIS A 1 87 ? -2.376 -7.531 -0.963 1.00 98.69 87 HIS A C 1
ATOM 670 O O . HIS A 1 87 ? -1.545 -7.573 -0.057 1.00 98.69 87 HIS A O 1
ATOM 676 N N . LEU A 1 88 ? -3.683 -7.668 -0.759 1.00 98.50 88 LEU A N 1
ATOM 677 C CA . LEU A 1 88 ? -4.259 -8.074 0.517 1.00 98.50 88 LEU A CA 1
ATOM 678 C C . LEU A 1 88 ? -4.675 -9.541 0.403 1.00 98.50 88 LEU A C 1
ATOM 680 O O . LEU A 1 88 ? -5.605 -9.855 -0.341 1.00 98.50 88 LEU A O 1
ATOM 684 N N . TYR A 1 89 ? -3.959 -10.430 1.094 1.00 98.00 89 TYR A N 1
ATOM 685 C CA . TYR A 1 89 ? -4.234 -11.871 1.092 1.00 98.00 89 TYR A CA 1
ATOM 686 C C . TYR A 1 89 ? -5.405 -12.248 2.017 1.00 98.00 89 TYR A C 1
ATOM 688 O O . TYR A 1 89 ? -5.818 -11.419 2.833 1.00 98.00 89 TYR A O 1
ATOM 696 N N . PRO A 1 90 ? -5.959 -13.472 1.925 1.00 97.81 90 PRO A N 1
ATOM 697 C CA . PRO A 1 90 ? -7.146 -13.862 2.684 1.00 97.81 90 PRO A CA 1
ATOM 698 C C . PRO A 1 90 ? -7.044 -13.563 4.187 1.00 97.81 90 PRO A C 1
ATOM 700 O O . PRO A 1 90 ? -6.016 -13.781 4.826 1.00 97.81 90 PRO A O 1
ATOM 703 N N . GLY A 1 91 ? -8.112 -13.009 4.753 1.00 96.62 91 GLY A N 1
ATOM 704 C CA . GLY A 1 91 ? -8.202 -12.606 6.156 1.00 96.62 91 GLY A CA 1
ATOM 705 C C . GLY A 1 91 ? -7.365 -11.383 6.537 1.00 96.62 91 GLY A C 1
ATOM 706 O O . GLY A 1 91 ? -7.415 -10.964 7.689 1.00 96.62 91 GLY A O 1
ATOM 707 N N . SER A 1 92 ? -6.594 -10.804 5.611 1.00 97.69 92 SER A N 1
ATOM 708 C CA . SER A 1 92 ? -5.853 -9.572 5.884 1.00 97.69 92 SER A CA 1
ATOM 709 C C . SER A 1 92 ? -6.756 -8.342 5.890 1.00 97.69 92 SER A C 1
ATOM 711 O O . SER A 1 92 ? -7.815 -8.314 5.253 1.00 97.69 92 SER A O 1
ATOM 713 N N . VAL A 1 93 ? -6.319 -7.304 6.605 1.00 97.50 93 VAL A N 1
ATOM 714 C CA . VAL A 1 93 ? -7.086 -6.066 6.779 1.00 97.50 93 VAL A CA 1
ATOM 715 C C . VAL A 1 93 ? -6.207 -4.842 6.552 1.00 97.50 93 VAL A C 1
ATOM 717 O O . VAL A 1 93 ? -5.194 -4.654 7.226 1.00 97.50 93 VAL A O 1
ATOM 720 N N . LEU A 1 94 ? -6.641 -3.951 5.658 1.00 98.19 94 LEU A N 1
ATOM 721 C CA . LEU A 1 94 ? -6.159 -2.571 5.593 1.00 98.19 94 LEU A CA 1
ATOM 722 C C . LEU A 1 94 ? -7.180 -1.639 6.252 1.00 98.19 94 LEU A C 1
ATOM 724 O O . LEU A 1 94 ? -8.251 -1.392 5.696 1.00 98.19 94 LEU A O 1
ATOM 728 N N . ARG A 1 95 ? -6.828 -1.072 7.408 1.00 98.06 95 ARG A N 1
ATOM 729 C CA . ARG A 1 95 ? -7.660 -0.110 8.140 1.00 98.06 95 ARG A CA 1
ATOM 730 C C . ARG A 1 95 ? -7.202 1.320 7.899 1.00 98.06 95 ARG A C 1
ATOM 732 O O . ARG A 1 95 ? -6.034 1.649 8.098 1.00 98.06 95 ARG A O 1
ATOM 739 N N . MET A 1 96 ? -8.135 2.185 7.510 1.00 98.25 96 MET A N 1
ATOM 740 C CA . MET A 1 96 ? -7.883 3.605 7.280 1.00 98.25 96 MET A CA 1
ATOM 741 C C . MET A 1 96 ? -8.635 4.472 8.287 1.00 98.25 96 MET A C 1
ATOM 743 O O . MET A 1 96 ? -9.864 4.542 8.274 1.00 98.25 96 MET A O 1
ATOM 747 N N . GLU A 1 97 ? -7.900 5.211 9.113 1.00 97.75 97 GLU A N 1
ATOM 748 C CA . GLU A 1 97 ? -8.499 6.152 10.053 1.00 97.75 97 GLU A CA 1
ATOM 749 C C . GLU A 1 97 ? -8.965 7.464 9.390 1.00 97.75 97 GLU A C 1
ATOM 751 O O . GLU A 1 97 ? -8.864 7.707 8.179 1.00 97.75 97 GLU A O 1
ATOM 756 N N . LYS A 1 98 ? -9.511 8.370 10.211 1.00 97.12 98 LYS A N 1
ATOM 757 C CA . LYS A 1 98 ? -10.055 9.659 9.775 1.00 97.12 98 LYS A CA 1
ATOM 758 C C . LYS A 1 98 ? -9.037 10.431 8.931 1.00 97.12 98 LYS A C 1
ATOM 760 O O . LYS A 1 98 ? -7.930 10.732 9.359 1.00 97.12 98 LYS A O 1
ATOM 765 N N . LYS A 1 99 ? -9.458 10.842 7.732 1.00 97.19 99 LYS A N 1
ATOM 766 C CA . LYS A 1 99 ? -8.640 11.621 6.779 1.00 97.19 99 LYS A CA 1
ATOM 767 C C . LYS A 1 99 ? -7.371 10.900 6.285 1.00 97.19 99 LYS A C 1
ATOM 769 O O . LYS A 1 99 ? -6.609 11.545 5.567 1.00 97.19 99 LYS A O 1
ATOM 774 N N . ALA A 1 100 ? -7.156 9.622 6.608 1.00 98.25 100 ALA A N 1
ATOM 775 C CA . ALA A 1 100 ? -6.117 8.828 5.964 1.00 98.25 100 ALA A CA 1
ATOM 776 C C . ALA A 1 100 ? -6.370 8.756 4.450 1.00 98.25 100 ALA A C 1
ATOM 778 O O . ALA A 1 100 ? -7.511 8.861 3.979 1.00 98.25 100 ALA A O 1
ATOM 779 N N . LYS A 1 101 ? -5.296 8.623 3.676 1.00 97.88 101 LYS A N 1
ATOM 780 C CA . LYS A 1 101 ? -5.314 8.697 2.216 1.00 97.88 101 LYS A CA 1
ATOM 781 C C . LYS A 1 101 ? -4.667 7.456 1.618 1.00 97.88 101 LYS A C 1
ATOM 783 O O . LYS A 1 101 ? -3.570 7.069 2.007 1.00 97.88 101 LYS A O 1
ATOM 788 N N . LEU A 1 102 ? -5.344 6.897 0.623 1.00 97.81 102 LEU A N 1
ATOM 789 C CA . LEU A 1 102 ? -4.809 5.877 -0.265 1.00 97.81 102 LEU A CA 1
ATOM 790 C C . LEU A 1 102 ? -4.732 6.488 -1.662 1.00 97.81 102 LEU A C 1
ATOM 792 O O . LEU A 1 102 ? -5.754 6.893 -2.223 1.00 97.81 102 LEU A O 1
ATOM 796 N N . ASP A 1 103 ? -3.517 6.613 -2.180 1.00 97.44 103 ASP A N 1
ATOM 797 C CA . ASP A 1 103 ? -3.222 7.298 -3.433 1.00 97.44 103 ASP A CA 1
ATOM 798 C C . ASP A 1 103 ? -2.556 6.325 -4.404 1.00 97.44 103 ASP A C 1
ATOM 800 O O . ASP A 1 103 ? -1.371 6.015 -4.301 1.00 97.44 103 ASP A O 1
ATOM 804 N N . LEU A 1 104 ? -3.359 5.796 -5.319 1.00 97.44 104 LEU A N 1
ATOM 805 C CA . LEU A 1 104 ? -2.908 4.866 -6.345 1.00 97.44 104 LEU A CA 1
ATOM 806 C C . LEU A 1 104 ? -2.659 5.677 -7.615 1.00 97.44 104 LEU A C 1
ATOM 808 O O . LEU A 1 104 ? -3.626 6.205 -8.171 1.00 97.44 104 LEU A O 1
ATOM 812 N N . ALA A 1 105 ? -1.402 5.828 -8.044 1.00 95.50 105 ALA A N 1
ATOM 813 C CA . ALA A 1 105 ? -1.046 6.473 -9.310 1.00 95.50 105 ALA A CA 1
ATOM 814 C C . ALA A 1 105 ? -1.669 5.770 -10.541 1.00 95.50 105 ALA A C 1
ATOM 816 O O . ALA A 1 105 ? -2.408 4.791 -10.435 1.00 95.50 105 ALA A O 1
ATOM 817 N N . ALA A 1 106 ? -1.446 6.313 -11.741 1.00 91.62 106 ALA A N 1
ATOM 818 C CA . ALA A 1 106 ? -1.775 5.577 -12.962 1.00 91.62 106 ALA A CA 1
ATOM 819 C C . ALA A 1 106 ? -0.944 4.280 -13.028 1.00 91.62 106 ALA A C 1
ATOM 821 O O . ALA A 1 106 ? 0.169 4.238 -12.510 1.00 91.62 106 ALA A O 1
ATOM 822 N N . GLY A 1 107 ? -1.519 3.212 -13.583 1.00 92.19 107 GLY A N 1
ATOM 823 C CA . GLY A 1 107 ? -0.857 1.906 -13.682 1.00 92.19 107 GLY A CA 1
ATOM 824 C C . GLY A 1 107 ? -0.748 1.106 -12.378 1.00 92.19 107 GLY A C 1
ATOM 825 O O . GLY A 1 107 ? -0.386 -0.060 -12.437 1.00 92.19 107 GLY A O 1
ATOM 826 N N . THR A 1 108 ? -1.087 1.670 -11.212 1.00 96.56 108 THR A N 1
ATOM 827 C CA . THR A 1 108 ? -1.039 0.943 -9.930 1.00 96.56 108 THR A CA 1
ATOM 828 C C . THR A 1 108 ? -2.405 0.428 -9.503 1.00 96.56 108 THR A C 1
ATOM 830 O O . THR A 1 108 ? -3.452 1.000 -9.836 1.00 96.56 108 THR A O 1
ATOM 833 N N . ARG A 1 109 ? -2.403 -0.659 -8.728 1.00 97.69 109 ARG A N 1
ATOM 834 C CA . ARG A 1 109 ? -3.630 -1.293 -8.242 1.00 97.69 109 ARG A CA 1
ATOM 835 C C . ARG A 1 109 ? -3.478 -1.899 -6.854 1.00 97.69 109 ARG A C 1
ATOM 837 O O . ARG A 1 109 ? -2.386 -2.233 -6.404 1.00 97.69 109 ARG A O 1
ATOM 844 N N . MET A 1 110 ? -4.619 -2.045 -6.197 1.00 98.44 110 MET A N 1
ATOM 845 C CA . MET A 1 110 ? -4.810 -2.858 -5.008 1.00 98.44 110 MET A CA 1
ATOM 846 C C . MET A 1 110 ? -5.630 -4.094 -5.389 1.00 98.44 110 MET A C 1
ATOM 848 O O . MET A 1 110 ? -6.690 -3.966 -6.006 1.00 98.44 110 MET A O 1
ATOM 852 N N . VAL A 1 111 ? -5.133 -5.270 -5.021 1.00 98.44 111 VAL A N 1
ATOM 853 C CA . VAL A 1 111 ? -5.713 -6.577 -5.332 1.00 98.44 111 VAL A CA 1
ATOM 854 C C . VAL A 1 111 ? -6.177 -7.227 -4.032 1.00 98.44 111 VAL A C 1
ATOM 856 O O . VAL A 1 111 ? -5.375 -7.425 -3.118 1.00 98.44 111 VAL A O 1
ATOM 859 N N . LEU A 1 112 ? -7.469 -7.541 -3.944 1.00 98.12 112 LEU A N 1
ATOM 860 C CA . LEU A 1 112 ? -8.058 -8.270 -2.819 1.00 98.12 112 LEU A CA 1
ATOM 861 C C . LEU A 1 112 ? -8.153 -9.751 -3.164 1.00 98.12 112 LEU A C 1
ATOM 863 O O . LEU A 1 112 ? -8.772 -10.097 -4.166 1.00 98.12 112 LEU A O 1
ATOM 867 N N . HIS A 1 113 ? -7.572 -10.606 -2.331 1.00 98.06 113 HIS A N 1
ATOM 868 C CA . HIS A 1 113 ? -7.627 -12.058 -2.488 1.00 98.06 113 HIS A CA 1
ATOM 869 C C . HIS A 1 113 ? -8.582 -12.649 -1.449 1.00 98.06 113 HIS A C 1
ATOM 871 O O . HIS A 1 113 ? -8.496 -12.314 -0.262 1.00 98.06 113 HIS A O 1
ATOM 877 N N . GLY A 1 114 ? -9.490 -13.524 -1.887 1.00 96.19 114 GLY A N 1
ATOM 878 C CA . GLY A 1 114 ? -10.487 -14.162 -1.028 1.00 96.19 114 GLY A CA 1
ATOM 879 C C . GLY A 1 114 ? -11.274 -13.164 -0.170 1.00 96.19 114 GLY A C 1
ATOM 880 O O . GLY A 1 114 ? -11.843 -12.190 -0.662 1.00 96.19 114 GLY A O 1
ATOM 881 N N . ASN A 1 115 ? -11.287 -13.394 1.143 1.00 96.50 115 ASN A N 1
ATOM 882 C CA . ASN A 1 115 ? -12.014 -12.585 2.126 1.00 96.50 115 ASN A CA 1
ATOM 883 C C . ASN A 1 115 ? -11.199 -11.412 2.717 1.00 96.50 115 ASN A C 1
ATOM 885 O O . ASN A 1 115 ? -11.516 -10.947 3.814 1.00 96.50 115 ASN A O 1
ATOM 889 N N . ALA A 1 116 ? -10.151 -10.941 2.032 1.00 97.75 116 ALA A N 1
ATOM 890 C CA . ALA A 1 116 ? -9.395 -9.758 2.444 1.00 97.75 116 ALA A CA 1
ATOM 891 C C . ALA A 1 116 ? -10.272 -8.494 2.523 1.00 97.75 116 AL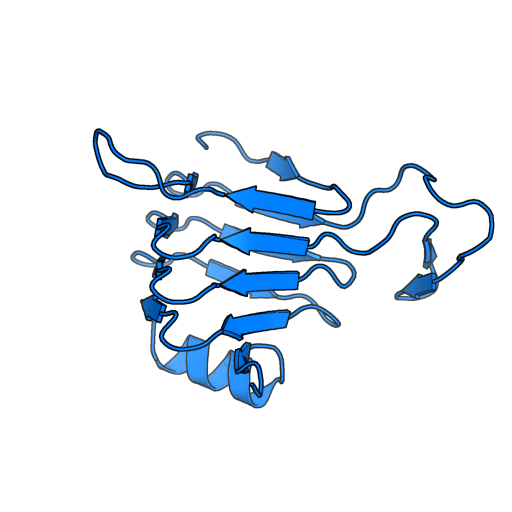A A C 1
ATOM 893 O O . ALA A 1 116 ? -11.185 -8.295 1.717 1.00 97.75 116 ALA A O 1
ATOM 894 N N . GLN A 1 117 ? -9.973 -7.600 3.470 1.00 97.25 117 GLN A N 1
ATOM 895 C CA . GLN A 1 117 ? -10.822 -6.445 3.771 1.00 97.25 117 GLN A CA 1
ATOM 896 C C . GLN A 1 117 ? -10.084 -5.109 3.692 1.00 97.25 117 GLN A C 1
ATOM 898 O O . GLN A 1 117 ? -8.915 -4.974 4.055 1.00 97.25 117 GLN A O 1
ATOM 903 N N . VAL A 1 118 ? -10.820 -4.081 3.262 1.00 97.81 118 VAL A N 1
ATOM 904 C CA . VAL A 1 118 ? -10.383 -2.683 3.319 1.00 97.81 118 VAL A CA 1
ATOM 905 C C . VAL A 1 118 ? -11.423 -1.881 4.081 1.00 97.81 118 VAL A C 1
ATOM 907 O O . VAL A 1 118 ? -12.502 -1.584 3.566 1.00 97.81 118 VAL A O 1
ATOM 910 N N . GLU A 1 119 ? -11.080 -1.491 5.301 1.00 97.88 119 GLU A N 1
ATOM 911 C CA . GLU A 1 119 ? -11.912 -0.638 6.140 1.00 97.88 119 GLU A CA 1
ATOM 912 C C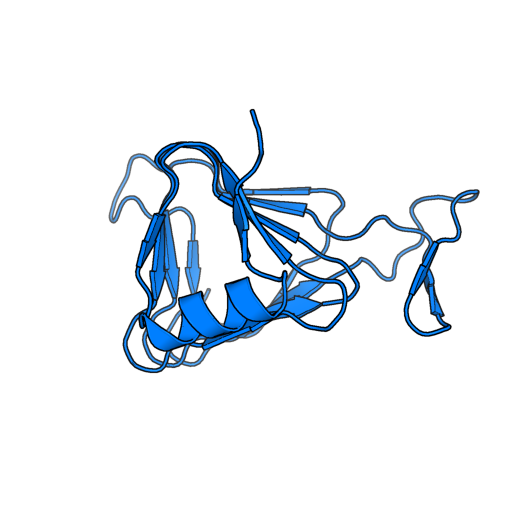 . GLU A 1 119 ? -11.616 0.830 5.798 1.00 97.88 119 GLU A C 1
ATOM 914 O O . GLU A 1 119 ? -10.739 1.479 6.374 1.00 97.88 119 GLU A O 1
ATOM 919 N N . ALA A 1 120 ? -12.327 1.351 4.798 1.00 96.75 120 ALA A N 1
ATOM 920 C CA . ALA A 1 120 ? -12.186 2.723 4.325 1.00 96.75 120 ALA A CA 1
ATOM 921 C C . ALA A 1 120 ? -13.542 3.340 3.968 1.00 96.75 120 ALA A C 1
ATOM 923 O O . ALA A 1 120 ? -14.569 2.667 3.890 1.00 96.75 120 ALA A O 1
ATOM 924 N N . LYS A 1 121 ? -13.554 4.652 3.695 1.00 95.50 121 LYS A N 1
ATOM 925 C CA . LYS A 1 121 ? -14.785 5.352 3.303 1.00 95.50 121 LYS A CA 1
ATOM 926 C C . LYS A 1 121 ? -15.396 4.724 2.034 1.00 95.50 121 LYS A C 1
ATOM 928 O O . LYS A 1 121 ? -14.685 4.622 1.029 1.00 95.50 121 LYS A O 1
ATOM 933 N N . PRO A 1 122 ? -16.710 4.426 1.994 1.00 95.56 122 PRO A N 1
ATOM 934 C CA . PRO A 1 122 ? -17.334 3.743 0.853 1.00 95.56 122 PRO A CA 1
ATOM 935 C C . PRO A 1 122 ? -17.116 4.429 -0.504 1.00 95.56 122 PRO A C 1
ATOM 937 O O . PRO A 1 122 ? -16.844 3.771 -1.509 1.00 95.56 122 PRO A O 1
ATOM 940 N N . HIS A 1 123 ? -17.162 5.767 -0.545 1.00 96.19 123 HIS A N 1
ATOM 941 C CA . HIS A 1 123 ? -16.950 6.522 -1.785 1.00 96.19 123 HIS A CA 1
ATOM 942 C C . HIS A 1 123 ? -15.523 6.385 -2.340 1.00 96.19 123 HIS A C 1
ATOM 944 O O . HIS A 1 123 ? -15.341 6.434 -3.557 1.00 96.19 123 HIS A O 1
ATOM 950 N N . LEU A 1 124 ? -14.514 6.202 -1.477 1.00 96.06 124 LEU A N 1
ATOM 951 C CA . LEU A 1 124 ? -13.136 5.961 -1.905 1.00 96.06 124 LEU A CA 1
ATOM 952 C C . LEU A 1 124 ? -13.051 4.607 -2.608 1.00 96.06 124 LEU A C 1
ATOM 954 O O . LEU A 1 124 ? -12.577 4.543 -3.739 1.00 96.06 124 LEU A O 1
ATOM 958 N N . LEU A 1 125 ? -13.585 3.553 -1.986 1.00 96.62 125 LEU A N 1
ATOM 959 C CA . LEU A 1 125 ? -13.593 2.205 -2.561 1.00 96.62 125 LEU A CA 1
ATOM 960 C C . LEU A 1 125 ? -14.350 2.168 -3.895 1.00 96.62 125 LEU A C 1
ATOM 962 O O . LEU A 1 125 ? -13.831 1.647 -4.881 1.00 96.62 125 LEU A O 1
ATOM 966 N N . LYS A 1 126 ? -15.528 2.805 -3.971 1.00 97.25 126 LYS A N 1
ATOM 967 C CA . LYS A 1 126 ? -16.296 2.942 -5.222 1.00 97.25 126 LYS A CA 1
ATOM 968 C C . LYS A 1 126 ? -15.487 3.653 -6.312 1.00 97.25 126 LYS A C 1
ATOM 970 O O . LYS A 1 126 ? -15.462 3.203 -7.456 1.00 97.25 126 LYS A O 1
ATOM 975 N N . LYS A 1 127 ? -14.791 4.741 -5.964 1.00 96.75 127 LYS A N 1
ATOM 976 C CA . LYS A 1 127 ? -13.927 5.484 -6.894 1.00 96.75 127 LYS A CA 1
ATOM 977 C C . LYS A 1 127 ? -12.762 4.631 -7.401 1.00 96.75 127 LYS A C 1
ATOM 979 O O . LYS A 1 127 ? -12.468 4.704 -8.590 1.00 96.75 127 LYS A O 1
ATOM 984 N N . LEU A 1 128 ? -12.099 3.863 -6.534 1.00 97.00 128 LEU A N 1
ATOM 985 C CA . LEU A 1 128 ? -10.973 3.008 -6.930 1.00 97.00 128 LEU A CA 1
ATOM 986 C C . LEU A 1 128 ? -11.428 1.865 -7.841 1.00 97.00 128 LEU A C 1
ATOM 988 O O . LEU A 1 128 ? -10.800 1.654 -8.875 1.00 97.00 128 LEU A O 1
ATOM 992 N N . ARG A 1 129 ? -12.557 1.213 -7.527 1.00 96.94 129 ARG A N 1
ATOM 993 C CA . ARG A 1 129 ? -13.157 0.173 -8.383 1.00 96.94 129 ARG A CA 1
ATOM 994 C C . ARG A 1 129 ? -13.522 0.711 -9.763 1.00 96.94 129 ARG A C 1
ATOM 996 O O . ARG A 1 129 ? -13.103 0.148 -10.763 1.00 96.94 129 ARG A O 1
ATOM 1003 N N . ARG A 1 130 ? -14.198 1.867 -9.831 1.00 96.88 130 ARG A N 1
ATOM 1004 C CA . ARG A 1 130 ? -14.539 2.520 -11.111 1.00 96.88 130 ARG A CA 1
ATOM 1005 C C . ARG A 1 130 ? -13.307 2.839 -11.963 1.00 96.88 130 ARG A C 1
ATOM 1007 O O . ARG A 1 130 ? -13.400 2.883 -13.180 1.00 96.88 130 ARG A O 1
ATOM 1014 N N . LYS A 1 131 ? -12.163 3.101 -11.328 1.00 96.00 131 LYS A N 1
ATOM 1015 C CA . LYS A 1 131 ? -10.891 3.367 -12.013 1.00 96.00 131 LYS A CA 1
ATOM 1016 C C . LYS A 1 131 ? -10.095 2.098 -12.348 1.00 96.00 131 LYS A C 1
ATOM 1018 O O . LYS A 1 131 ? -8.969 2.236 -12.810 1.00 96.00 131 LYS A O 1
ATOM 1023 N N . GLY A 1 132 ? -10.608 0.903 -12.043 1.00 95.94 132 GLY A N 1
ATOM 1024 C CA . GLY A 1 132 ? -9.868 -0.356 -12.186 1.00 95.94 132 GLY A CA 1
ATOM 1025 C C . GLY A 1 132 ? -8.669 -0.492 -11.238 1.00 95.94 132 GLY A C 1
ATOM 1026 O O . GLY A 1 132 ? -7.816 -1.343 -11.447 1.00 95.94 132 GLY A O 1
ATOM 1027 N N . ARG A 1 133 ? -8.573 0.350 -10.197 1.00 96.81 133 ARG A N 1
ATOM 1028 C CA . ARG A 1 133 ? -7.436 0.375 -9.250 1.00 96.81 133 ARG A CA 1
ATOM 1029 C C . ARG A 1 133 ? -7.690 -0.423 -7.977 1.00 96.81 133 ARG A C 1
ATOM 1031 O O . ARG A 1 133 ? -6.793 -0.559 -7.156 1.00 96.81 133 ARG A O 1
ATOM 1038 N N . LEU A 1 134 ? -8.915 -0.896 -7.785 1.00 97.50 134 LEU A N 1
ATOM 1039 C CA . LEU A 1 134 ? -9.260 -1.870 -6.761 1.00 97.50 134 LEU A CA 1
ATOM 1040 C C . LEU A 1 134 ? -9.954 -3.032 -7.456 1.00 97.50 134 LEU A C 1
ATOM 1042 O O . LEU A 1 134 ? -11.043 -2.841 -7.999 1.00 97.50 134 LEU A O 1
ATOM 1046 N N . VAL A 1 135 ? -9.314 -4.194 -7.436 1.00 97.12 135 VAL A N 1
ATOM 1047 C CA . VAL A 1 135 ? -9.774 -5.409 -8.112 1.00 97.12 135 VAL A CA 1
ATOM 1048 C C . VAL A 1 135 ? -9.801 -6.574 -7.131 1.00 97.12 135 VAL A C 1
ATOM 1050 O O . VAL A 1 135 ? -9.028 -6.600 -6.173 1.00 97.12 135 VAL A O 1
ATOM 1053 N N . SER A 1 136 ? -10.697 -7.522 -7.369 1.00 96.44 136 SER A N 1
ATOM 1054 C CA . SER A 1 136 ? -10.652 -8.825 -6.709 1.00 96.44 136 SER A CA 1
ATOM 1055 C C . SER A 1 136 ? -9.814 -9.764 -7.566 1.00 96.44 136 SER A C 1
ATOM 1057 O O . SER A 1 136 ? -9.955 -9.751 -8.791 1.00 96.44 136 SER A O 1
ATOM 1059 N N . ALA A 1 137 ? -8.938 -10.547 -6.942 1.00 90.94 137 ALA A N 1
ATOM 1060 C CA . ALA A 1 137 ? -8.332 -11.683 -7.613 1.00 90.94 137 ALA A CA 1
ATOM 1061 C C . ALA A 1 137 ? -9.454 -12.654 -8.000 1.00 90.94 137 ALA A C 1
ATOM 1063 O O . ALA A 1 137 ? -10.378 -12.880 -7.219 1.00 90.94 137 ALA A O 1
ATOM 1064 N N . THR A 1 138 ? -9.420 -13.134 -9.236 1.00 76.00 138 THR A N 1
ATOM 1065 C CA . THR A 1 138 ? -10.244 -14.268 -9.650 1.00 76.00 138 THR A C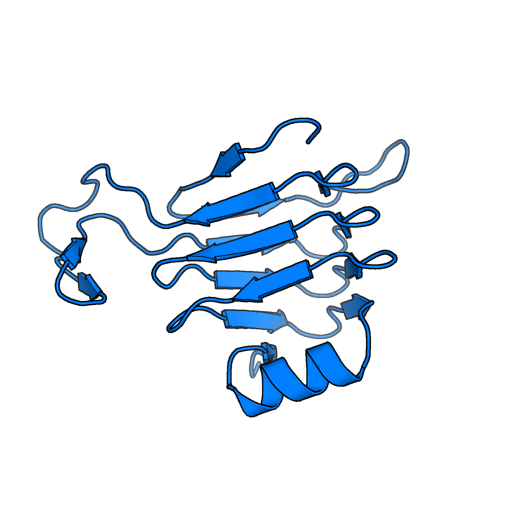A 1
ATOM 1066 C C . THR A 1 138 ? -9.437 -15.499 -9.266 1.00 76.00 138 THR A C 1
ATOM 1068 O O . THR A 1 138 ? -8.277 -15.581 -9.673 1.00 76.00 138 THR A O 1
ATOM 1071 N N . ASP A 1 139 ? -10.000 -16.337 -8.397 1.00 51.66 139 ASP A N 1
ATOM 1072 C CA . ASP A 1 139 ? -9.408 -17.628 -8.032 1.00 51.66 139 ASP A CA 1
ATOM 1073 C C . ASP A 1 139 ? -9.270 -18.538 -9.265 1.00 51.66 139 ASP A C 1
ATOM 1075 O O . ASP A 1 139 ? -10.138 -18.443 -10.169 1.00 51.66 139 ASP A O 1
#

Secondary structure (DSSP, 8-state):
--S-EEE--SEEEEPPP-STT--SEEE-TT-EEEE---SS---SS--EEETTEEESSPPPEEEE-TT-EEEE-TT-EEEE-TT-EEEE-TT-EEEE-TT-EEEE-TT-EEEE-TT-EEES-HHHHHHHHHTT-EEEPP-

pLDDT: mean 92.55, std 9.79, range [48.59, 98.75]

Radius of gyration: 14.88 Å; chains: 1; bounding box: 37×30×42 Å

Sequence (139 aa):
LVNDVRWCADSIVLPALRGYRGTALTLAEGKTLKIDRSGTPTRMAEQEKDHGKAWFSPPTRFIVAAGAQVVLERKAKLQLLHGSELHLYPGSVLRMEKKAKLDLAAGTRMVLHGNAQVEAKPHLLKKLRRKGRLVSATD

Foldseek 3Di:
DAAADEDEDQEDEQEQDDDDPRASEEQDAQHEYEQFYDQDQPADPDFDDDPNDTDRTDRYEYEYDALHEYEYEHNYEYEYDDLHEYEFEHNYEYEYDHNYYYHYDPNYAYEYEDNYYYHDDPVVVVVCVVVVRYYYDDD